Protein AF-A0A4Y3QRS4-F1 (afdb_monomer)

Structure (mmCIF, N/CA/C/O backbone):
data_AF-A0A4Y3QRS4-F1
#
_entry.id   AF-A0A4Y3QRS4-F1
#
loop_
_atom_site.group_PDB
_atom_site.id
_atom_site.type_symbol
_atom_site.label_atom_id
_atom_site.label_alt_id
_atom_site.label_comp_id
_atom_site.label_asym_id
_atom_site.label_entity_id
_atom_site.label_seq_id
_atom_site.pdbx_PDB_ins_code
_atom_site.Cartn_x
_atom_site.Cartn_y
_atom_site.Cartn_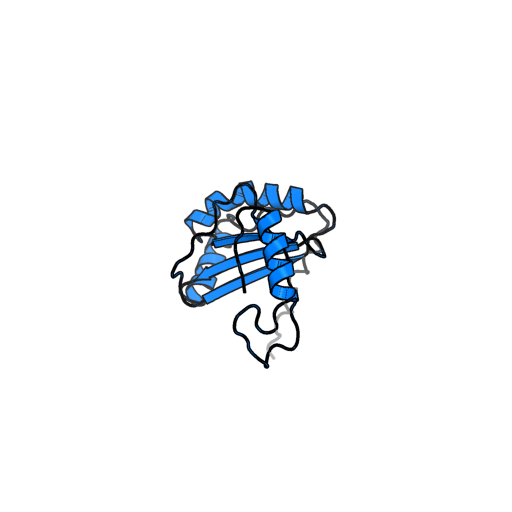z
_atom_site.occupancy
_atom_site.B_iso_or_equiv
_atom_site.auth_seq_id
_atom_site.auth_comp_id
_atom_site.auth_asym_id
_atom_site.auth_atom_id
_atom_site.pdbx_PDB_model_num
ATOM 1 N N . MET A 1 1 ? -2.405 -11.737 -8.204 1.00 82.38 1 MET A N 1
ATOM 2 C CA . MET A 1 1 ? -2.011 -12.534 -7.017 1.00 82.38 1 MET A CA 1
ATOM 3 C C . MET A 1 1 ? -0.884 -11.810 -6.294 1.00 82.38 1 MET A C 1
ATOM 5 O O . MET A 1 1 ? 0.050 -11.403 -6.972 1.00 82.38 1 MET A O 1
ATOM 9 N N . LEU A 1 2 ? -0.965 -11.637 -4.969 1.00 90.12 2 LEU A N 1
ATOM 10 C CA . LEU A 1 2 ? 0.119 -11.055 -4.164 1.00 90.12 2 LEU A CA 1
ATOM 11 C C . LEU A 1 2 ? 1.038 -12.168 -3.638 1.00 90.12 2 LEU A C 1
ATOM 13 O O . LEU A 1 2 ? 0.550 -13.222 -3.232 1.00 90.12 2 LEU A O 1
ATOM 17 N N . ARG A 1 3 ? 2.355 -11.948 -3.671 1.00 91.88 3 ARG A N 1
ATOM 18 C CA . ARG A 1 3 ? 3.381 -12.890 -3.199 1.00 91.88 3 ARG A CA 1
ATOM 19 C C . ARG A 1 3 ? 4.495 -12.117 -2.498 1.00 91.88 3 ARG A C 1
ATOM 21 O O . ARG A 1 3 ? 4.795 -10.996 -2.898 1.00 91.88 3 ARG A O 1
ATOM 28 N N . ALA A 1 4 ? 5.080 -12.723 -1.471 1.00 92.94 4 ALA A N 1
ATOM 29 C CA . ALA A 1 4 ? 6.253 -12.201 -0.781 1.00 92.94 4 ALA A CA 1
ATOM 30 C C . ALA A 1 4 ? 7.504 -12.970 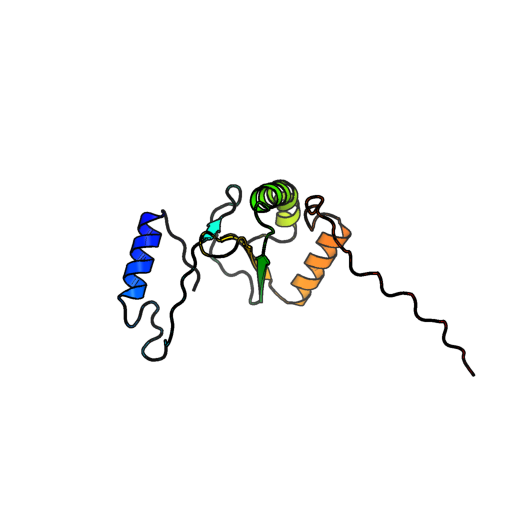-1.222 1.00 92.94 4 ALA A C 1
ATOM 32 O O . ALA A 1 4 ? 7.423 -14.160 -1.527 1.00 92.94 4 ALA A O 1
ATOM 33 N N . PHE A 1 5 ? 8.642 -12.283 -1.228 1.00 95.00 5 PHE A N 1
ATOM 34 C CA . PHE A 1 5 ? 9.949 -12.825 -1.594 1.00 95.00 5 PHE A CA 1
ATOM 35 C C . PHE A 1 5 ? 10.962 -12.419 -0.529 1.00 95.00 5 PHE A C 1
ATOM 37 O O . PHE A 1 5 ? 10.805 -11.367 0.093 1.00 95.00 5 PHE A O 1
ATOM 44 N N . ARG A 1 6 ? 11.974 -13.256 -0.295 1.00 93.94 6 ARG A N 1
ATOM 45 C CA . ARG A 1 6 ? 13.015 -12.982 0.706 1.00 93.94 6 ARG A CA 1
ATOM 46 C C . ARG A 1 6 ? 13.963 -11.878 0.259 1.00 93.94 6 ARG A C 1
ATOM 48 O O . ARG A 1 6 ? 14.432 -11.113 1.094 1.00 93.94 6 ARG A O 1
ATOM 55 N N . ASP A 1 7 ? 14.236 -11.817 -1.041 1.00 94.69 7 ASP A N 1
ATOM 56 C CA . ASP A 1 7 ? 15.172 -10.881 -1.650 1.00 94.69 7 ASP A CA 1
ATOM 57 C C . ASP A 1 7 ? 14.818 -10.581 -3.118 1.00 94.69 7 ASP A C 1
ATOM 59 O O . ASP A 1 7 ? 13.964 -11.231 -3.737 1.00 94.69 7 ASP A O 1
ATOM 63 N N . ASP A 1 8 ? 15.505 -9.585 -3.679 1.00 95.44 8 ASP A N 1
ATOM 64 C CA . ASP A 1 8 ? 15.323 -9.135 -5.061 1.00 95.44 8 ASP A CA 1
ATOM 65 C C . ASP A 1 8 ? 15.686 -10.219 -6.086 1.00 95.44 8 ASP A C 1
ATOM 67 O O . ASP A 1 8 ? 15.101 -10.281 -7.171 1.00 95.44 8 ASP A O 1
ATOM 71 N N . ALA A 1 9 ? 16.624 -11.112 -5.754 1.00 97.50 9 ALA A N 1
ATOM 72 C CA . ALA A 1 9 ? 17.036 -12.184 -6.651 1.00 97.50 9 ALA A CA 1
ATOM 73 C C . ALA A 1 9 ? 15.939 -13.257 -6.773 1.00 97.50 9 ALA A C 1
ATOM 75 O O . ALA A 1 9 ? 15.699 -13.782 -7.860 1.00 97.50 9 ALA A O 1
ATOM 76 N N . GLU A 1 10 ? 15.243 -13.574 -5.682 1.00 97.81 10 GLU A N 1
ATOM 77 C CA . GLU A 1 10 ? 14.091 -14.472 -5.662 1.00 97.81 10 GLU A CA 1
ATOM 78 C C . GLU A 1 10 ? 12.901 -13.877 -6.418 1.00 97.81 10 GLU A C 1
ATOM 80 O O . GLU A 1 10 ? 12.306 -14.567 -7.250 1.00 97.81 10 GLU A O 1
ATOM 85 N N . LEU A 1 11 ? 12.624 -12.585 -6.218 1.00 96.81 11 LEU A N 1
ATOM 86 C CA . LEU A 1 11 ? 11.636 -11.840 -6.999 1.00 96.81 11 LEU A CA 1
ATOM 87 C C . LEU A 1 11 ? 11.953 -11.891 -8.505 1.00 96.81 11 LEU A C 1
ATOM 89 O O . LEU A 1 11 ? 11.075 -12.193 -9.317 1.00 96.81 11 LEU A O 1
ATOM 93 N N . ALA A 1 12 ? 13.206 -11.640 -8.895 1.00 96.19 12 ALA A N 1
ATOM 94 C CA . ALA A 1 12 ? 13.632 -11.679 -10.293 1.00 96.19 12 ALA A CA 1
ATOM 95 C C . ALA A 1 12 ? 13.493 -13.084 -10.906 1.00 96.19 12 ALA A C 1
ATOM 97 O O . ALA A 1 12 ? 12.959 -13.223 -12.012 1.00 96.19 12 ALA A O 1
ATOM 98 N N . ARG A 1 13 ? 13.907 -14.133 -10.179 1.00 97.06 13 ARG A N 1
ATOM 99 C CA . ARG A 1 13 ? 13.739 -15.534 -10.606 1.00 97.06 13 ARG A CA 1
ATOM 100 C C . ARG A 1 13 ? 12.268 -15.887 -10.818 1.00 97.06 13 ARG A C 1
ATOM 102 O O . ARG A 1 13 ? 11.930 -16.480 -11.841 1.00 97.06 13 ARG A O 1
ATOM 109 N N . GLU A 1 14 ? 11.389 -15.484 -9.903 1.00 96.31 14 GLU A N 1
ATOM 110 C CA . GLU A 1 14 ? 9.951 -15.740 -10.022 1.00 96.31 14 GLU A CA 1
ATOM 111 C C . GLU A 1 14 ? 9.335 -15.036 -11.238 1.00 96.31 14 GLU A C 1
ATOM 113 O O . GLU A 1 14 ? 8.504 -15.619 -11.939 1.00 96.31 14 GLU A O 1
ATOM 118 N N . ARG A 1 15 ? 9.755 -13.799 -11.534 1.00 94.81 15 ARG A N 1
ATOM 119 C CA . ARG A 1 15 ? 9.300 -13.081 -12.736 1.00 94.81 15 ARG A CA 1
ATOM 120 C C . ARG A 1 15 ? 9.682 -13.826 -14.010 1.00 94.81 15 ARG A C 1
ATOM 122 O O . ARG A 1 15 ? 8.838 -14.002 -14.886 1.00 94.81 15 ARG A O 1
ATOM 129 N N . MET A 1 16 ? 10.920 -14.313 -14.099 1.00 95.75 16 MET A N 1
ATOM 130 C CA . MET A 1 16 ? 11.365 -15.093 -15.258 1.00 95.75 16 MET A CA 1
ATOM 131 C C . MET A 1 16 ? 10.626 -16.431 -15.368 1.00 95.75 16 MET A C 1
ATOM 133 O O . MET A 1 16 ? 10.155 -16.773 -16.452 1.00 95.75 16 MET A O 1
ATOM 137 N N . ARG A 1 17 ? 10.430 -17.145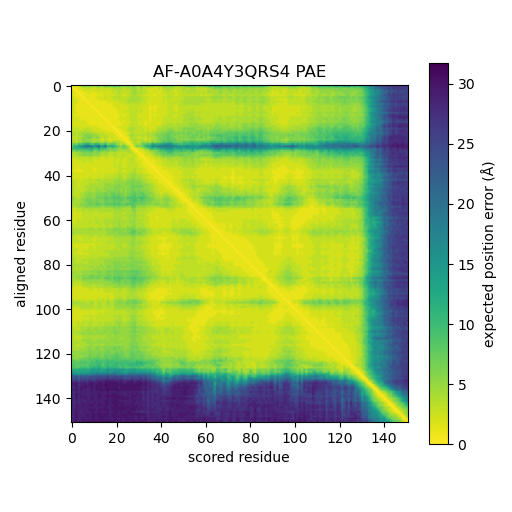 -14.249 1.00 95.44 17 ARG A N 1
ATOM 138 C CA . ARG A 1 17 ? 9.629 -18.381 -14.210 1.00 95.44 17 ARG A CA 1
ATOM 139 C C . ARG A 1 17 ? 8.213 -18.148 -14.734 1.00 95.44 17 ARG A C 1
ATOM 141 O O . ARG A 1 17 ? 7.730 -18.923 -15.555 1.00 95.44 17 ARG A O 1
ATOM 148 N N . ALA A 1 18 ? 7.541 -17.101 -14.253 1.00 93.56 18 ALA A N 1
ATOM 149 C CA . ALA A 1 18 ? 6.164 -16.813 -14.633 1.00 93.56 18 ALA A CA 1
ATOM 150 C C . ALA A 1 18 ? 6.039 -16.464 -16.125 1.00 93.56 18 ALA A C 1
ATOM 152 O O . ALA A 1 18 ? 5.129 -16.957 -16.781 1.00 93.56 18 ALA A O 1
ATOM 153 N N . ARG A 1 19 ? 6.985 -15.689 -16.674 1.00 91.56 19 ARG A N 1
ATOM 154 C CA . ARG A 1 19 ? 7.036 -15.356 -18.109 1.00 91.56 19 ARG A CA 1
ATOM 155 C C . ARG A 1 19 ? 7.280 -16.566 -19.010 1.00 91.56 19 ARG A C 1
ATOM 157 O O . ARG A 1 19 ? 6.737 -16.618 -20.105 1.00 91.56 19 ARG A O 1
ATOM 164 N N . GLY A 1 20 ? 8.100 -17.518 -18.567 1.00 91.44 20 GLY A N 1
ATOM 165 C CA . GLY A 1 20 ? 8.381 -18.746 -19.316 1.00 91.44 20 GLY A CA 1
ATOM 166 C C . GLY A 1 20 ? 7.299 -19.825 -19.195 1.00 91.44 20 GLY A C 1
ATOM 167 O O . GLY A 1 20 ? 7.399 -20.861 -19.847 1.00 91.44 20 GLY A O 1
ATOM 168 N N . SER A 1 21 ? 6.283 -19.622 -18.353 1.00 91.31 21 SER A N 1
ATOM 169 C CA . SER A 1 21 ? 5.254 -20.622 -18.075 1.00 91.31 21 SER A CA 1
ATOM 170 C C . SER A 1 21 ? 3.976 -20.354 -18.860 1.00 91.31 21 SER A C 1
ATOM 172 O O . SER A 1 21 ? 3.478 -19.233 -18.887 1.00 91.31 21 SER A O 1
ATOM 174 N N . ARG A 1 22 ? 3.380 -21.416 -19.414 1.00 88.06 22 ARG A N 1
ATOM 175 C CA . ARG A 1 22 ? 2.016 -21.373 -19.973 1.00 88.06 22 ARG A CA 1
ATOM 176 C C . ARG A 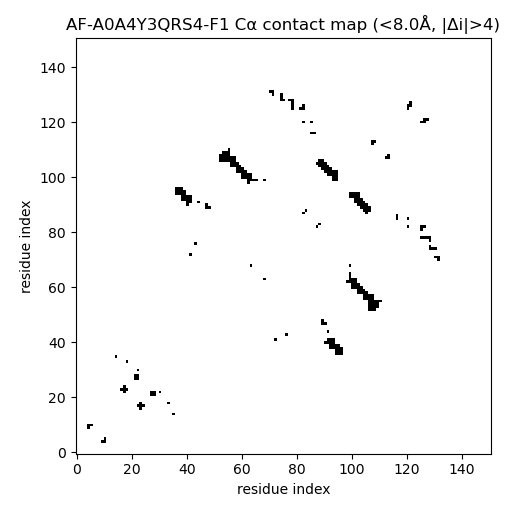1 22 ? 0.935 -21.344 -18.887 1.00 88.06 22 ARG A C 1
ATOM 178 O O . ARG A 1 22 ? -0.196 -20.970 -19.160 1.00 88.06 22 ARG A O 1
ATOM 185 N N . HIS A 1 23 ? 1.283 -21.711 -17.651 1.00 89.19 23 HIS A N 1
ATOM 186 C CA . HIS A 1 23 ? 0.360 -21.795 -16.515 1.00 89.19 23 HIS A CA 1
ATOM 187 C C . HIS A 1 23 ? 1.004 -21.235 -15.232 1.00 89.19 23 HIS A C 1
ATOM 189 O O . HIS A 1 23 ? 1.177 -21.959 -14.248 1.00 89.19 23 HIS A O 1
ATOM 195 N N . PRO A 1 24 ? 1.392 -19.946 -15.198 1.00 87.56 24 PRO A N 1
ATOM 196 C CA . PRO A 1 24 ? 2.238 -19.391 -14.135 1.00 87.56 24 PRO A CA 1
ATOM 197 C C . PRO A 1 24 ? 1.614 -19.467 -12.735 1.00 87.56 24 PRO A C 1
ATOM 199 O O . PRO A 1 24 ? 2.353 -19.577 -11.749 1.00 87.56 24 PRO A O 1
ATOM 202 N N . PHE A 1 25 ? 0.276 -19.444 -12.664 1.00 87.50 25 PHE A N 1
ATOM 203 C CA . PHE A 1 25 ? -0.519 -19.442 -11.430 1.00 87.50 25 PHE A CA 1
ATOM 204 C C . PHE A 1 25 ? -1.744 -20.372 -11.491 1.00 87.50 25 PHE A C 1
ATOM 206 O O . PHE A 1 25 ? -2.751 -20.095 -10.850 1.00 87.50 25 PHE A O 1
ATOM 213 N N . GLY A 1 26 ? -1.692 -21.441 -12.294 1.00 84.06 26 GLY A N 1
ATOM 214 C CA . GLY A 1 26 ? -2.807 -22.396 -12.410 1.00 84.06 26 GLY A CA 1
ATOM 215 C C . GLY A 1 26 ? -4.034 -21.878 -13.174 1.00 84.06 26 GLY A C 1
ATOM 216 O O . GLY A 1 26 ? -5.057 -22.547 -13.197 1.00 84.06 26 GLY A O 1
ATOM 217 N N . ALA A 1 27 ? -3.930 -20.717 -13.829 1.00 73.75 27 ALA A N 1
ATOM 218 C CA . ALA A 1 27 ? -5.007 -20.100 -14.613 1.00 73.75 27 ALA A CA 1
ATOM 219 C C . ALA A 1 27 ? -5.120 -20.619 -16.068 1.00 73.75 27 ALA A C 1
ATOM 221 O O . ALA A 1 27 ? -5.814 -20.017 -16.883 1.00 73.75 27 ALA A O 1
ATOM 222 N N . GLY A 1 28 ? -4.469 -21.748 -16.381 1.00 74.31 28 GLY A N 1
ATOM 223 C CA . GLY A 1 28 ? -4.757 -22.549 -17.575 1.00 74.31 28 GLY A CA 1
ATOM 224 C C . GLY A 1 28 ? -4.618 -21.827 -18.920 1.00 74.31 28 GLY A C 1
ATOM 225 O O . GLY A 1 28 ? -3.808 -20.916 -19.073 1.00 74.31 28 GLY A O 1
ATOM 226 N N . GLU A 1 29 ? -5.427 -22.282 -19.878 1.00 81.62 29 GLU A N 1
ATOM 227 C CA . GLU A 1 29 ? -5.580 -21.740 -21.239 1.00 81.62 29 GLU A CA 1
ATOM 228 C C . GLU A 1 29 ? -6.395 -20.434 -21.286 1.00 81.62 29 GLU A C 1
ATOM 230 O O . GLU A 1 29 ? -6.455 -19.775 -22.319 1.00 81.62 29 GLU A O 1
ATOM 235 N N . HIS A 1 30 ? -7.023 -20.041 -20.174 1.00 85.12 30 HIS A N 1
ATOM 236 C CA . HIS A 1 30 ? -7.863 -18.840 -20.097 1.00 85.12 30 HIS A CA 1
ATOM 237 C C . HIS A 1 30 ? -7.066 -17.559 -19.814 1.00 85.12 30 HIS A C 1
ATOM 239 O O . HIS A 1 30 ? -7.610 -16.459 -19.913 1.00 85.12 30 HIS A O 1
ATOM 245 N N . LEU A 1 31 ? -5.790 -17.678 -19.437 1.00 86.56 31 LEU A N 1
ATOM 246 C CA . LEU A 1 31 ? -4.930 -16.531 -19.170 1.00 86.56 31 LEU A CA 1
ATOM 247 C C . LEU A 1 31 ? -4.404 -15.945 -20.487 1.00 86.56 31 LEU A C 1
ATOM 249 O O . LEU A 1 31 ? -3.511 -16.512 -21.110 1.00 86.56 31 LEU A O 1
ATOM 253 N N . THR A 1 32 ? -4.934 -14.791 -20.891 1.00 89.00 32 THR A N 1
ATOM 254 C CA . THR A 1 32 ? -4.538 -14.113 -22.139 1.00 89.00 32 THR A CA 1
ATOM 255 C C . THR A 1 32 ? -3.408 -13.101 -21.961 1.00 89.00 32 THR A C 1
ATOM 257 O O . THR A 1 32 ? -2.718 -12.787 -22.924 1.00 89.00 32 THR A O 1
ATOM 260 N N . ASP A 1 33 ? -3.229 -12.569 -20.750 1.00 90.12 33 ASP A N 1
ATOM 261 C CA . ASP A 1 33 ? -2.181 -11.599 -20.428 1.00 90.12 33 ASP A CA 1
ATOM 262 C C . ASP A 1 33 ? -1.673 -11.780 -18.991 1.00 90.12 33 ASP A C 1
ATOM 264 O O . ASP A 1 33 ? -2.387 -12.269 -18.108 1.00 90.12 33 ASP A O 1
ATOM 268 N 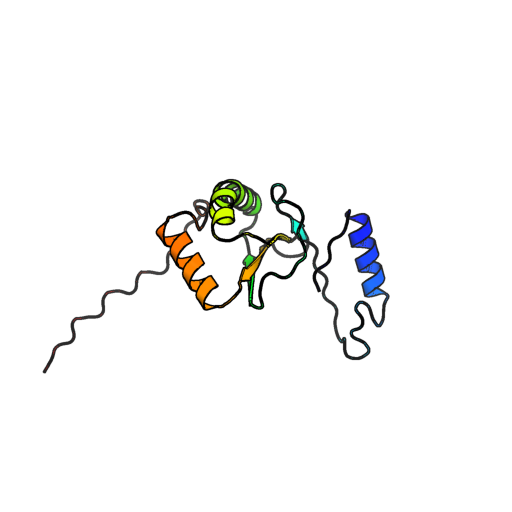N . LEU A 1 34 ? -0.426 -11.368 -18.755 1.00 89.88 34 LEU A N 1
ATOM 269 C CA . LEU A 1 34 ? 0.201 -11.361 -17.441 1.00 89.88 34 LEU A CA 1
ATOM 270 C C . LEU A 1 34 ? 0.969 -10.056 -17.205 1.00 89.88 34 LEU A C 1
ATOM 272 O O . LEU A 1 34 ? 2.086 -9.866 -17.686 1.00 89.88 34 LEU A O 1
ATOM 276 N N . THR A 1 35 ? 0.429 -9.221 -16.319 1.00 92.25 35 THR A N 1
ATOM 277 C CA . THR A 1 35 ? 1.136 -8.059 -15.770 1.00 92.25 35 THR A CA 1
ATOM 278 C C . THR A 1 35 ? 1.709 -8.373 -14.384 1.00 92.25 35 THR A C 1
ATOM 280 O O . THR A 1 35 ? 1.018 -8.889 -13.504 1.00 92.25 35 THR A O 1
ATOM 283 N N . GLN A 1 36 ? 2.987 -8.042 -14.175 1.00 93.38 36 GLN A N 1
ATOM 284 C CA . GLN A 1 36 ? 3.695 -8.218 -12.903 1.00 93.38 36 GLN A CA 1
ATOM 285 C C . GLN A 1 36 ? 4.272 -6.885 -12.433 1.00 93.38 36 GLN A C 1
ATOM 287 O O . GLN A 1 36 ? 4.961 -6.206 -13.195 1.00 93.38 36 GLN A O 1
ATOM 292 N N . GLN A 1 37 ? 4.016 -6.539 -11.172 1.00 94.94 37 GLN A N 1
ATOM 293 C CA . GLN A 1 37 ? 4.492 -5.306 -10.550 1.00 94.94 37 GLN A CA 1
ATOM 294 C C . GLN A 1 37 ? 5.149 -5.618 -9.210 1.00 94.94 37 GLN A C 1
ATOM 296 O O . GLN A 1 37 ? 4.608 -6.377 -8.404 1.00 94.94 37 GLN A O 1
ATOM 301 N N . SER A 1 38 ? 6.321 -5.034 -9.002 1.00 96.62 38 SER A N 1
ATOM 302 C CA . SER A 1 38 ? 7.128 -5.162 -7.799 1.00 96.62 38 SER A CA 1
ATOM 303 C C . SER A 1 38 ? 6.837 -4.014 -6.840 1.00 96.62 38 SER A C 1
ATOM 305 O O . SER A 1 38 ? 6.630 -2.869 -7.251 1.00 96.62 38 SER A O 1
ATOM 307 N N . PHE A 1 39 ? 6.854 -4.321 -5.549 1.00 96.75 39 PHE A N 1
ATOM 308 C CA . PHE A 1 39 ? 6.631 -3.357 -4.483 1.00 96.75 39 PHE A CA 1
ATOM 309 C C . PHE A 1 39 ? 7.592 -3.636 -3.333 1.00 96.75 39 PHE A C 1
ATOM 311 O O . PHE A 1 39 ? 7.913 -4.793 -3.066 1.00 96.75 39 PHE A O 1
ATOM 318 N N . ALA A 1 40 ? 7.989 -2.584 -2.624 1.00 96.31 40 ALA A N 1
ATOM 319 C CA . ALA A 1 40 ? 8.703 -2.695 -1.360 1.00 96.31 40 ALA A CA 1
ATOM 320 C C . ALA A 1 40 ? 7.785 -2.271 -0.201 1.00 96.31 40 ALA A C 1
ATOM 322 O O . ALA A 1 40 ? 7.021 -1.306 -0.340 1.00 96.31 40 ALA A O 1
ATOM 323 N N . PRO A 1 41 ? 7.824 -2.973 0.946 1.00 96.06 41 PRO A N 1
ATOM 324 C CA . PRO A 1 41 ? 7.054 -2.577 2.116 1.00 96.06 41 PRO A CA 1
ATOM 325 C C . PRO A 1 41 ? 7.582 -1.255 2.678 1.00 96.06 41 PRO A C 1
ATOM 327 O O . PRO A 1 41 ? 8.738 -0.879 2.478 1.00 96.06 41 PRO A O 1
ATOM 330 N N . PHE A 1 42 ? 6.751 -0.552 3.445 1.00 96.31 42 PHE A N 1
ATOM 331 C CA . PHE A 1 42 ? 7.267 0.567 4.231 1.00 96.31 42 PHE A CA 1
ATOM 332 C C . PHE A 1 42 ? 8.285 0.037 5.257 1.00 96.31 42 PHE A C 1
ATOM 334 O O . PHE A 1 42 ? 7.967 -0.900 5.987 1.00 96.31 42 PHE A O 1
ATOM 341 N N . PRO A 1 43 ? 9.476 0.650 5.389 1.00 94.94 43 PRO A N 1
ATOM 342 C CA . PRO A 1 43 ? 10.613 0.056 6.107 1.00 94.94 43 PRO A CA 1
ATOM 343 C C . PRO A 1 43 ? 10.418 -0.060 7.628 1.00 94.94 43 PRO A C 1
ATOM 345 O O . PRO A 1 43 ? 11.258 -0.614 8.325 1.00 94.94 43 PRO A O 1
ATOM 348 N N . PHE A 1 44 ? 9.339 0.507 8.164 1.00 94.19 44 PHE A N 1
ATOM 349 C CA . PHE A 1 44 ? 8.989 0.484 9.586 1.00 94.19 44 PHE A CA 1
ATOM 350 C C . PHE A 1 44 ? 7.714 -0.312 9.878 1.00 94.19 44 PHE A C 1
ATOM 352 O O . PHE A 1 44 ? 7.240 -0.306 11.013 1.00 94.19 44 PHE A O 1
ATOM 359 N N . VAL A 1 45 ? 7.129 -0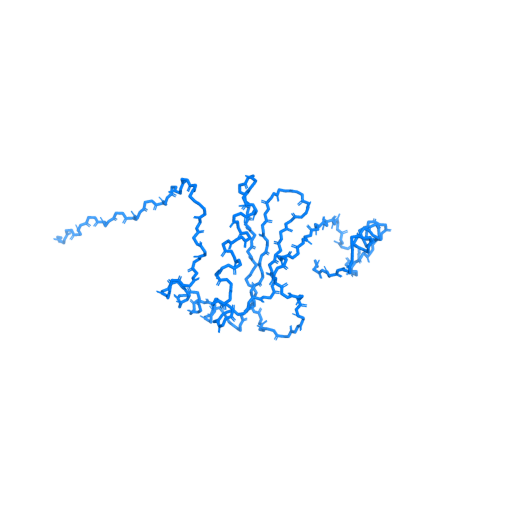.950 8.864 1.00 92.56 45 VAL A N 1
ATOM 360 C CA . VAL A 1 45 ? 5.959 -1.811 9.028 1.00 92.56 45 VAL A CA 1
ATOM 361 C C . VAL A 1 45 ? 6.450 -3.253 9.156 1.00 92.56 45 VAL A C 1
ATOM 363 O O . VAL A 1 45 ? 7.273 -3.673 8.342 1.00 92.56 45 VAL A O 1
ATOM 366 N N . PRO A 1 46 ? 5.991 -4.011 10.171 1.00 89.12 46 PRO A N 1
ATOM 367 C CA . PRO A 1 46 ? 6.349 -5.418 10.307 1.00 89.12 46 PRO A CA 1
ATOM 368 C C . PRO A 1 46 ? 5.990 -6.236 9.054 1.00 89.12 46 PRO A C 1
ATOM 370 O O . PRO A 1 46 ? 5.097 -5.838 8.301 1.00 89.12 46 PRO A O 1
ATOM 373 N N . PRO A 1 47 ? 6.633 -7.399 8.843 1.00 89.75 47 PRO A N 1
ATOM 374 C CA . PRO A 1 47 ? 6.275 -8.297 7.752 1.00 89.75 47 PRO A CA 1
ATOM 375 C C . PRO A 1 47 ? 4.779 -8.628 7.739 1.00 89.75 47 PRO A C 1
ATOM 377 O O . PRO A 1 47 ? 4.154 -8.794 8.791 1.00 89.75 47 PRO A O 1
ATOM 380 N N . VAL A 1 48 ? 4.219 -8.751 6.534 1.00 90.50 48 VAL A N 1
ATOM 381 C CA . VAL A 1 48 ? 2.805 -9.085 6.336 1.00 90.50 48 VAL A CA 1
ATOM 382 C C . VAL A 1 48 ? 2.495 -10.415 7.017 1.00 90.50 48 VAL A C 1
ATOM 384 O O . VAL A 1 48 ? 3.146 -11.427 6.756 1.00 90.50 48 VAL A O 1
ATOM 387 N N . ARG A 1 49 ? 1.469 -10.418 7.868 1.00 87.94 49 ARG A N 1
ATOM 388 C CA . ARG A 1 49 ? 0.937 -11.632 8.490 1.00 87.94 49 ARG A CA 1
ATOM 389 C C . ARG A 1 49 ? -0.245 -12.130 7.671 1.00 87.94 49 ARG A C 1
ATOM 391 O O . ARG A 1 49 ? -1.160 -11.364 7.384 1.00 87.94 49 ARG A O 1
ATOM 398 N N . THR A 1 50 ? -0.227 -13.403 7.295 1.00 88.50 50 THR A N 1
ATOM 399 C CA . THR A 1 50 ? -1.375 -14.070 6.672 1.00 88.50 50 THR A CA 1
ATOM 400 C C . THR A 1 50 ? -2.357 -14.539 7.746 1.00 88.50 50 THR A C 1
ATOM 402 O O . THR A 1 50 ? -1.972 -14.782 8.890 1.00 88.50 50 THR A O 1
ATOM 405 N N . GLY A 1 51 ? -3.638 -14.641 7.393 1.00 87.44 51 GLY A N 1
ATOM 406 C CA . GLY A 1 51 ? -4.689 -15.045 8.324 1.00 87.44 51 GLY A CA 1
ATOM 407 C C . GLY A 1 51 ? -6.088 -14.774 7.780 1.00 87.44 51 GLY A C 1
ATOM 408 O O . GLY A 1 51 ? -6.240 -14.263 6.669 1.00 87.44 51 GLY A O 1
ATOM 409 N N . ALA A 1 52 ? -7.097 -15.124 8.577 1.00 89.31 52 ALA A N 1
ATOM 410 C CA . ALA A 1 52 ? -8.482 -14.736 8.345 1.00 89.31 52 ALA A CA 1
ATOM 411 C C . ALA A 1 52 ? -8.731 -13.377 9.012 1.00 89.31 52 ALA A C 1
ATOM 413 O O . ALA A 1 52 ? -8.537 -13.245 10.219 1.00 89.31 52 ALA A O 1
ATOM 414 N N . PHE A 1 53 ? -9.125 -12.378 8.222 1.00 88.75 53 PHE A N 1
ATOM 415 C CA . PHE A 1 53 ? -9.319 -10.999 8.688 1.00 88.75 53 PHE A CA 1
ATOM 416 C C . PHE A 1 53 ? -10.728 -10.449 8.392 1.00 88.75 53 PHE A C 1
ATOM 418 O O . PHE A 1 53 ? -10.938 -9.243 8.458 1.00 88.75 53 PHE A O 1
ATOM 425 N N . GLY A 1 54 ? -11.664 -11.324 8.022 1.00 90.62 54 GLY A N 1
ATOM 426 C CA . GLY A 1 54 ? -12.994 -10.953 7.542 1.00 90.62 54 GLY A CA 1
ATOM 427 C C . GLY A 1 54 ? -13.123 -11.010 6.010 1.00 90.62 54 GLY A C 1
ATOM 428 O O . GLY A 1 54 ? -12.132 -11.212 5.298 1.00 90.62 54 GLY A O 1
ATOM 429 N N . PRO A 1 55 ? -14.351 -10.893 5.477 1.00 95.25 55 PRO A N 1
ATOM 430 C CA . PRO A 1 55 ? -14.635 -11.033 4.049 1.00 95.25 55 PRO A CA 1
ATOM 431 C C . PRO A 1 55 ? -14.409 -9.746 3.239 1.00 95.25 55 PRO A C 1
ATOM 433 O O . PRO A 1 55 ? -14.421 -9.796 2.007 1.00 95.25 55 PRO A O 1
ATOM 436 N N . VAL A 1 56 ? -14.231 -8.589 3.886 1.00 95.69 56 VAL A N 1
ATOM 437 C CA . VAL A 1 56 ? -14.145 -7.288 3.209 1.00 95.69 56 VAL A CA 1
ATOM 438 C C . VAL A 1 56 ? -12.703 -6.798 3.184 1.00 95.69 56 VAL A C 1
ATOM 440 O O . VAL A 1 56 ? -12.049 -6.715 4.214 1.00 95.69 56 VAL A O 1
ATOM 443 N N . TYR A 1 57 ? -12.218 -6.396 2.008 1.00 94.44 57 TYR A N 1
ATOM 444 C CA . TYR A 1 57 ? -10.889 -5.805 1.846 1.00 94.44 57 TYR A CA 1
ATOM 445 C C . TYR A 1 57 ? -10.982 -4.466 1.109 1.00 94.44 57 TYR A C 1
ATOM 447 O O . TYR A 1 57 ? -11.427 -4.402 -0.036 1.00 94.44 57 TYR A O 1
ATOM 455 N N . GLU A 1 58 ? -10.524 -3.385 1.742 1.00 95.25 58 GLU A N 1
ATOM 456 C CA . GLU A 1 58 ? -10.317 -2.093 1.086 1.00 95.25 58 GLU A CA 1
ATOM 457 C C . GLU A 1 58 ? -8.884 -2.022 0.546 1.00 95.25 58 GLU A C 1
ATOM 459 O O . GLU A 1 58 ? -7.916 -1.883 1.300 1.00 95.25 58 GLU A O 1
ATOM 464 N N . VAL A 1 59 ? -8.757 -2.075 -0.780 1.00 95.38 59 VAL A N 1
ATOM 465 C CA . VAL A 1 59 ? -7.502 -1.811 -1.491 1.00 95.38 59 VAL A CA 1
ATOM 466 C C . VAL A 1 59 ? -7.501 -0.356 -1.942 1.00 95.38 59 VAL A C 1
ATOM 468 O O . VAL A 1 59 ? -8.439 0.095 -2.598 1.00 95.38 59 VAL A O 1
ATOM 471 N N . ARG A 1 60 ? -6.460 0.400 -1.588 1.00 95.62 60 ARG A N 1
ATOM 472 C CA . ARG A 1 60 ? -6.294 1.791 -2.039 1.00 95.62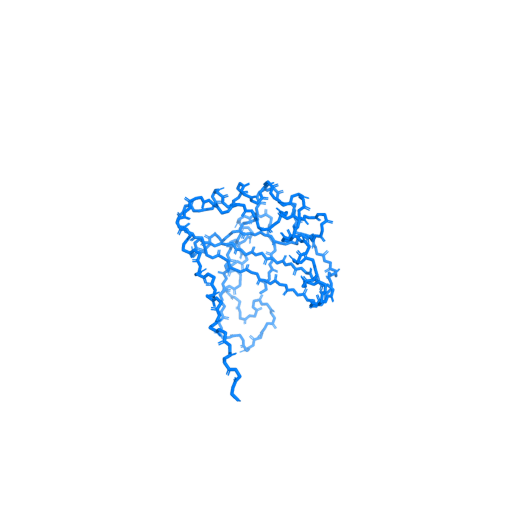 60 ARG A CA 1
ATOM 473 C C . ARG A 1 60 ? -4.969 1.913 -2.774 1.00 95.62 60 ARG A C 1
ATOM 475 O O . ARG A 1 60 ? -3.947 1.486 -2.243 1.00 95.62 60 ARG A O 1
ATOM 482 N N . ASP A 1 61 ? -5.019 2.507 -3.959 1.00 95.75 61 ASP A N 1
ATOM 483 C CA . ASP A 1 61 ? -3.870 2.797 -4.816 1.00 95.75 61 ASP A CA 1
ATOM 484 C C . ASP A 1 61 ? -3.767 4.315 -4.996 1.00 95.75 61 ASP A C 1
ATOM 486 O O . ASP A 1 61 ? -4.686 4.948 -5.522 1.00 95.75 61 ASP A O 1
ATOM 490 N N . TYR A 1 62 ? -2.686 4.906 -4.484 1.00 95.50 62 TYR A N 1
ATOM 491 C CA . TYR A 1 62 ? -2.461 6.346 -4.493 1.00 95.50 62 TYR A CA 1
ATOM 492 C C . TYR A 1 62 ? -1.199 6.716 -5.232 1.00 95.50 62 TYR A C 1
ATOM 494 O O . TYR A 1 62 ? -0.093 6.462 -4.762 1.00 95.50 62 TYR A O 1
ATOM 502 N N . HIS A 1 63 ? -1.391 7.428 -6.337 1.00 95.94 63 HIS A N 1
ATOM 503 C CA . HIS A 1 63 ? -0.318 8.054 -7.083 1.00 95.94 63 HIS A CA 1
ATOM 504 C C . HIS A 1 63 ? 0.269 9.213 -6.283 1.00 95.94 63 HIS A C 1
ATOM 506 O O . HIS A 1 63 ? -0.445 10.084 -5.775 1.00 95.94 63 HIS A O 1
ATOM 512 N N . LEU A 1 64 ? 1.589 9.210 -6.173 1.00 94.06 64 LEU A N 1
ATOM 513 C CA . LEU A 1 64 ? 2.339 10.264 -5.527 1.00 94.06 64 LEU A CA 1
ATOM 514 C C . LEU A 1 64 ? 2.764 11.297 -6.566 1.00 94.06 64 LEU A C 1
ATOM 516 O O . LEU A 1 64 ? 2.942 11.012 -7.750 1.00 94.06 64 LEU A O 1
ATOM 520 N N . ARG A 1 65 ? 2.965 12.527 -6.099 1.00 92.75 65 ARG A N 1
ATOM 521 C CA . ARG A 1 65 ? 3.727 13.504 -6.876 1.00 92.75 65 ARG A CA 1
ATOM 522 C C . ARG A 1 65 ? 5.190 13.040 -6.940 1.00 92.75 65 ARG A C 1
ATOM 524 O O . ARG A 1 65 ? 5.648 12.473 -5.944 1.00 92.75 65 ARG A O 1
ATOM 531 N N . PRO A 1 66 ? 5.924 13.319 -8.032 1.00 93.25 66 PRO A N 1
ATOM 532 C CA . PRO A 1 66 ? 7.348 13.005 -8.117 1.00 93.25 66 PRO A CA 1
ATOM 533 C C . PRO A 1 66 ? 8.112 13.499 -6.883 1.00 93.25 66 PRO A C 1
ATOM 535 O O . PRO A 1 66 ? 7.937 14.644 -6.459 1.00 93.25 66 PRO A O 1
ATOM 538 N N . GLY A 1 67 ? 8.907 12.618 -6.269 1.00 93.25 67 GLY A N 1
ATOM 539 C CA . GLY A 1 67 ? 9.643 12.921 -5.033 1.00 93.25 67 GLY A CA 1
ATOM 540 C C . GLY A 1 67 ? 8.782 12.968 -3.759 1.00 93.25 67 GLY A C 1
ATOM 541 O O . GLY A 1 67 ? 9.270 13.347 -2.698 1.00 93.25 67 GLY A O 1
ATOM 542 N N . GLY A 1 68 ? 7.505 12.580 -3.824 1.00 94.62 68 GLY A N 1
ATOM 543 C CA . GLY A 1 68 ? 6.574 12.602 -2.691 1.00 94.62 68 GLY A CA 1
ATOM 544 C C . GLY A 1 68 ? 6.725 11.437 -1.705 1.00 94.62 68 GLY A C 1
ATOM 545 O O . GLY A 1 68 ? 6.162 11.487 -0.605 1.00 94.62 68 GLY A O 1
ATOM 546 N N . LEU A 1 69 ? 7.475 10.390 -2.065 1.00 95.56 69 LEU A N 1
ATOM 547 C CA . LEU A 1 69 ? 7.628 9.187 -1.242 1.00 95.56 69 LEU A CA 1
ATOM 548 C C . LEU A 1 69 ? 8.251 9.466 0.143 1.00 95.56 69 LEU A C 1
ATOM 550 O O . LEU A 1 69 ? 7.654 9.029 1.127 1.00 95.56 69 LEU A O 1
ATOM 554 N N . PRO A 1 70 ? 9.351 10.236 0.297 1.00 95.94 70 PRO A N 1
ATOM 555 C CA . PRO A 1 70 ? 9.944 10.498 1.613 1.00 95.94 70 PRO A CA 1
ATOM 556 C C . PRO A 1 70 ? 8.982 11.185 2.591 1.00 95.94 70 PRO A C 1
ATOM 558 O O . PRO A 1 70 ? 8.850 10.764 3.742 1.00 95.94 70 PRO A O 1
ATOM 561 N N . ALA A 1 71 ? 8.250 12.205 2.128 1.00 94.62 71 ALA A N 1
ATOM 562 C CA . ALA A 1 71 ? 7.259 12.902 2.947 1.00 94.62 71 ALA A CA 1
ATOM 563 C C . ALA A 1 71 ? 6.089 11.981 3.329 1.00 94.62 71 ALA A C 1
ATOM 565 O O . ALA A 1 71 ? 5.599 12.026 4.460 1.00 94.62 71 ALA A O 1
ATOM 566 N N . THR A 1 72 ? 5.678 11.111 2.403 1.00 94.75 72 THR A N 1
ATOM 567 C CA . THR A 1 72 ? 4.652 10.093 2.646 1.00 94.75 72 THR A CA 1
ATOM 568 C C . THR A 1 72 ? 5.110 9.116 3.728 1.00 94.75 72 THR A C 1
ATOM 570 O O . THR A 1 72 ? 4.416 8.953 4.731 1.00 94.75 72 THR A O 1
ATOM 573 N N . LEU A 1 73 ? 6.304 8.533 3.593 1.00 96.00 73 LEU A N 1
ATOM 574 C CA . LEU A 1 73 ? 6.889 7.628 4.587 1.00 96.00 73 LEU A CA 1
ATOM 575 C C . LEU A 1 73 ? 6.971 8.282 5.973 1.00 96.00 73 LEU A C 1
ATOM 577 O O . LEU A 1 73 ? 6.568 7.669 6.960 1.00 96.00 73 LEU A O 1
ATOM 581 N N . ALA A 1 74 ? 7.424 9.536 6.057 1.00 95.25 74 ALA A N 1
ATOM 582 C CA . ALA A 1 74 ? 7.511 10.271 7.318 1.00 95.25 74 ALA A CA 1
ATOM 583 C C . ALA A 1 74 ? 6.131 10.505 7.962 1.00 95.25 74 ALA A C 1
ATOM 585 O O . ALA A 1 74 ? 5.954 10.278 9.163 1.00 95.25 74 ALA A O 1
ATOM 586 N N . GLY A 1 75 ? 5.135 10.916 7.169 1.00 93.88 75 GLY A N 1
ATOM 587 C CA . GLY A 1 75 ? 3.764 11.113 7.643 1.00 93.88 75 GLY A CA 1
ATOM 588 C C . GLY A 1 75 ? 3.147 9.820 8.179 1.00 93.88 75 GLY A C 1
ATOM 589 O O . GLY A 1 75 ? 2.567 9.812 9.268 1.00 93.88 75 GLY A O 1
ATOM 590 N N . TRP A 1 76 ? 3.332 8.717 7.454 1.00 94.88 76 TRP A N 1
ATOM 591 C CA . TRP A 1 76 ? 2.869 7.396 7.870 1.00 94.88 76 TRP A CA 1
ATOM 592 C C . TRP A 1 76 ? 3.579 6.895 9.122 1.00 94.88 76 TRP A C 1
ATOM 594 O O . TRP A 1 76 ? 2.904 6.438 10.038 1.00 94.88 76 TRP A O 1
ATOM 604 N N . ARG A 1 77 ? 4.907 7.032 9.216 1.00 94.75 77 ARG A N 1
ATOM 605 C CA . ARG A 1 77 ? 5.681 6.607 10.395 1.00 94.75 77 ARG A CA 1
ATOM 606 C C . ARG A 1 77 ? 5.164 7.247 11.683 1.00 94.75 77 ARG A C 1
ATOM 608 O O . ARG A 1 77 ? 5.142 6.595 12.720 1.00 94.75 77 ARG A O 1
ATOM 615 N N . ARG A 1 78 ? 4.724 8.507 11.609 1.00 93.00 78 ARG A N 1
ATOM 616 C CA . ARG A 1 78 ? 4.154 9.235 12.748 1.00 93.00 78 ARG A CA 1
ATOM 617 C C . ARG A 1 78 ? 2.718 8.811 13.076 1.00 93.00 78 ARG A C 1
ATOM 619 O O . ARG A 1 78 ? 2.396 8.661 14.247 1.00 93.00 78 ARG A O 1
ATOM 626 N N . ALA A 1 79 ? 1.854 8.661 12.072 1.00 92.00 79 ALA A N 1
ATOM 627 C CA . ALA A 1 79 ? 0.417 8.447 12.285 1.00 92.00 79 ALA A CA 1
ATOM 628 C C . ALA A 1 79 ? 0.028 6.972 12.492 1.00 92.00 79 ALA A C 1
ATOM 630 O O . ALA A 1 79 ? -0.952 6.669 13.174 1.00 92.00 79 ALA A O 1
ATOM 631 N N . LEU A 1 80 ? 0.788 6.044 11.903 1.00 92.69 80 LEU A N 1
ATOM 632 C CA . LEU A 1 80 ? 0.438 4.627 11.878 1.00 92.69 80 LEU A CA 1
ATOM 633 C C . LEU A 1 80 ? 0.315 3.990 13.275 1.00 92.69 80 LEU A C 1
ATOM 635 O O . LEU A 1 80 ? -0.654 3.258 13.460 1.00 92.69 80 LEU A O 1
ATOM 639 N N . PRO A 1 81 ? 1.186 4.265 14.271 1.00 92.81 81 PRO A N 1
ATOM 640 C CA . PRO A 1 81 ? 1.071 3.634 15.590 1.00 92.81 81 PRO A CA 1
ATOM 641 C C . PRO A 1 81 ? -0.259 3.907 16.302 1.00 92.81 81 PRO A C 1
ATOM 643 O O . PRO A 1 81 ? -0.797 3.015 16.951 1.00 92.81 81 PRO A O 1
ATOM 646 N N . ALA A 1 82 ? -0.805 5.120 16.170 1.00 92.25 82 ALA A N 1
ATOM 647 C CA . ALA A 1 82 ? -2.098 5.471 16.753 1.00 92.25 82 ALA A CA 1
ATOM 648 C C . ALA A 1 82 ? -3.247 4.806 15.985 1.00 92.25 82 ALA A C 1
ATOM 650 O O . ALA A 1 82 ? -4.120 4.193 16.595 1.00 92.25 82 ALA A O 1
ATOM 651 N N . ARG A 1 83 ? -3.206 4.846 14.644 1.00 92.00 83 ARG A N 1
ATOM 652 C CA . ARG A 1 83 ? -4.216 4.191 13.803 1.00 92.00 83 ARG A CA 1
ATOM 653 C C . ARG A 1 83 ? -4.263 2.679 14.018 1.00 92.00 83 ARG A C 1
ATOM 655 O O . ARG A 1 83 ? -5.353 2.136 14.112 1.00 92.00 83 ARG A O 1
ATOM 662 N N . HIS A 1 84 ? -3.113 2.016 14.124 1.00 90.94 84 HIS A N 1
ATOM 663 C CA . HIS A 1 84 ? -3.020 0.555 14.223 1.00 90.94 84 HIS A CA 1
ATOM 664 C C . HIS A 1 84 ? -3.691 -0.018 15.484 1.00 90.94 84 HIS A C 1
ATOM 666 O O . HIS A 1 84 ? -3.989 -1.204 15.528 1.00 90.94 84 HIS A O 1
ATOM 672 N N . ARG A 1 85 ? -3.954 0.816 16.501 1.00 90.62 85 ARG A N 1
ATOM 673 C CA . ARG A 1 85 ? -4.731 0.431 17.692 1.00 90.62 85 ARG A CA 1
ATOM 674 C C . ARG A 1 85 ? -6.239 0.377 17.441 1.00 90.62 85 ARG A C 1
ATOM 676 O O . ARG A 1 85 ? -6.942 -0.282 18.192 1.00 90.62 85 ARG A O 1
ATOM 683 N N . VAL A 1 86 ? -6.717 1.102 16.432 1.00 90.38 86 VAL A N 1
ATOM 684 C CA . VAL A 1 86 ? -8.137 1.210 16.063 1.00 90.38 86 VAL A CA 1
ATOM 685 C C . VAL A 1 86 ? -8.442 0.324 14.858 1.00 90.38 86 VAL A C 1
ATOM 687 O O . VAL A 1 86 ? -9.428 -0.396 14.853 1.00 90.38 86 VAL A O 1
ATOM 690 N N . ASP A 1 87 ? -7.583 0.384 13.844 1.00 89.50 87 ASP A N 1
ATOM 691 C CA . ASP A 1 87 ? -7.713 -0.306 12.562 1.00 89.50 87 ASP A CA 1
ATOM 692 C C . ASP A 1 87 ? -6.330 -0.868 12.179 1.00 89.50 87 ASP A C 1
ATOM 694 O O . ASP A 1 87 ? -5.459 -0.112 11.716 1.00 89.50 87 ASP A O 1
ATOM 698 N N . PRO A 1 88 ? -6.059 -2.156 12.465 1.00 87.50 88 PRO A N 1
ATOM 699 C CA . PRO A 1 88 ? -4.773 -2.780 12.182 1.00 87.50 88 PRO A CA 1
ATOM 700 C C . PRO A 1 88 ? -4.489 -2.935 10.678 1.00 87.50 88 PRO A C 1
ATOM 702 O O . PRO A 1 88 ? -5.082 -3.744 9.974 1.00 87.50 88 PRO A O 1
ATOM 705 N N . LEU A 1 89 ? -3.491 -2.196 10.189 1.00 90.25 89 LEU A N 1
ATOM 706 C CA . LEU A 1 89 ? -2.949 -2.340 8.832 1.00 90.25 89 LEU A CA 1
ATOM 707 C C . LEU A 1 89 ? -2.394 -3.752 8.558 1.00 90.25 89 LEU A C 1
ATOM 709 O O . LEU A 1 89 ? -1.534 -4.221 9.305 1.00 90.25 89 LEU A O 1
ATOM 713 N N . THR A 1 90 ? -2.760 -4.348 7.416 1.00 92.38 90 THR A N 1
ATOM 714 C CA . THR A 1 90 ? -2.149 -5.600 6.922 1.00 92.38 90 THR A CA 1
ATOM 715 C C . THR A 1 90 ? -1.015 -5.360 5.928 1.00 92.38 90 THR A C 1
ATOM 717 O O . THR A 1 90 ? 0.040 -5.978 6.049 1.00 92.38 90 THR A O 1
ATOM 720 N N . VAL A 1 91 ? -1.209 -4.480 4.938 1.00 94.81 91 VAL A N 1
ATOM 721 C CA . VAL A 1 91 ? -0.200 -4.214 3.896 1.00 94.81 91 VAL A CA 1
ATOM 722 C C . VAL A 1 91 ? -0.144 -2.729 3.578 1.00 94.81 91 VAL A C 1
ATOM 724 O O . VAL A 1 91 ? -1.164 -2.140 3.229 1.00 94.81 91 VAL A O 1
ATOM 727 N N . VAL A 1 92 ? 1.052 -2.142 3.607 1.00 96.44 92 VAL A N 1
ATOM 728 C CA . VAL A 1 92 ? 1.356 -0.885 2.911 1.00 96.44 92 VAL A CA 1
ATOM 729 C C . VAL A 1 92 ? 2.716 -0.997 2.235 1.00 96.44 92 VAL A C 1
ATOM 731 O O . VAL A 1 92 ? 3.700 -1.428 2.840 1.00 96.44 92 VAL A O 1
ATOM 734 N N . MET A 1 93 ? 2.754 -0.633 0.962 1.00 97.00 93 MET A N 1
ATOM 735 C CA . MET A 1 93 ? 3.920 -0.802 0.106 1.00 97.00 93 MET A CA 1
ATOM 736 C C . MET A 1 93 ? 3.967 0.294 -0.958 1.00 97.00 93 MET A C 1
ATOM 738 O O . MET A 1 93 ? 2.932 0.858 -1.313 1.00 97.00 93 MET A O 1
ATOM 742 N N . TYR A 1 94 ? 5.158 0.611 -1.459 1.00 97.75 94 TYR A N 1
ATOM 743 C CA . TYR A 1 94 ? 5.355 1.539 -2.573 1.00 97.75 94 TYR A CA 1
ATOM 744 C C . TYR A 1 94 ? 5.850 0.789 -3.807 1.00 97.75 94 TYR A C 1
ATOM 746 O O . TYR A 1 94 ? 6.542 -0.225 -3.691 1.00 97.75 94 TYR A O 1
ATOM 754 N N . ALA A 1 95 ? 5.434 1.249 -4.985 1.00 97.31 95 ALA A N 1
ATOM 755 C CA . ALA A 1 95 ? 5.794 0.610 -6.244 1.00 97.31 95 ALA A CA 1
ATOM 756 C C . ALA A 1 95 ? 7.290 0.781 -6.541 1.00 97.31 95 ALA A C 1
ATOM 758 O O . ALA A 1 95 ? 7.846 1.859 -6.345 1.00 97.31 95 ALA A O 1
ATOM 759 N N . LEU A 1 96 ? 7.919 -0.296 -7.013 1.00 96.44 96 LEU A N 1
ATOM 760 C CA . LEU A 1 96 ? 9.275 -0.283 -7.576 1.00 96.44 96 LEU A CA 1
ATOM 761 C C . LEU A 1 96 ? 9.245 -0.207 -9.108 1.00 96.44 96 LEU A C 1
ATOM 763 O O . LEU A 1 96 ? 10.219 0.205 -9.729 1.00 96.44 96 LEU A O 1
ATOM 767 N N . ASP A 1 97 ? 8.115 -0.595 -9.702 1.00 94.44 97 ASP A N 1
ATOM 768 C CA . ASP A 1 97 ? 7.873 -0.549 -11.138 1.00 94.44 97 ASP A CA 1
ATOM 769 C C . ASP A 1 97 ? 6.838 0.536 -11.470 1.00 94.44 97 ASP A C 1
ATOM 771 O O . ASP A 1 97 ? 5.789 0.629 -10.825 1.00 94.44 97 ASP A O 1
ATOM 775 N N . GLY A 1 98 ? 7.062 1.272 -12.560 1.00 92.44 98 GLY A N 1
ATOM 776 C CA . GLY A 1 98 ? 6.089 2.230 -13.086 1.00 92.44 98 GLY A CA 1
ATOM 777 C C . GLY A 1 98 ? 6.021 3.540 -12.285 1.00 92.44 98 GLY A C 1
ATOM 778 O O . GLY A 1 98 ? 7.034 3.969 -11.738 1.00 92.44 98 GLY A O 1
ATOM 779 N N . PRO A 1 99 ? 4.866 4.235 -12.276 1.00 94.00 99 PRO A N 1
ATOM 780 C CA . PRO A 1 99 ? 4.746 5.539 -11.629 1.00 94.00 99 PRO A CA 1
ATOM 781 C C . PRO A 1 99 ? 4.816 5.441 -10.100 1.00 94.00 99 PRO A C 1
ATOM 783 O O . PRO A 1 99 ? 4.305 4.486 -9.510 1.00 94.00 99 PRO A O 1
ATOM 786 N N . ASP A 1 100 ? 5.359 6.486 -9.464 1.00 94.31 100 ASP A N 1
ATOM 787 C CA . ASP A 1 100 ? 5.391 6.618 -8.006 1.00 94.31 100 ASP A CA 1
ATOM 788 C C . ASP A 1 100 ? 3.976 6.507 -7.430 1.00 94.31 100 ASP A C 1
ATOM 790 O O . ASP A 1 100 ? 3.112 7.361 -7.653 1.00 94.31 100 ASP A O 1
ATOM 794 N N . ARG A 1 101 ? 3.739 5.453 -6.653 1.00 96.38 101 ARG A N 1
ATOM 795 C CA . ARG A 1 101 ? 2.466 5.218 -5.972 1.00 96.38 101 ARG A CA 1
ATOM 796 C C . ARG A 1 101 ? 2.640 4.326 -4.755 1.00 96.38 101 ARG A C 1
ATOM 798 O O . ARG A 1 101 ? 3.624 3.591 -4.639 1.00 96.38 101 ARG A O 1
ATOM 805 N N . ILE A 1 102 ? 1.653 4.365 -3.873 1.00 97.50 102 ILE A N 1
ATOM 806 C CA . ILE A 1 102 ? 1.538 3.454 -2.737 1.00 97.50 102 ILE A CA 1
ATOM 807 C C . ILE A 1 102 ? 0.274 2.617 -2.863 1.00 97.50 102 ILE A C 1
ATOM 809 O O . ILE A 1 102 ? -0.772 3.121 -3.266 1.00 97.50 102 ILE A O 1
ATOM 813 N N . VAL A 1 103 ? 0.367 1.355 -2.461 1.00 96.88 103 VAL A N 1
ATOM 814 C CA . VAL A 1 103 ? -0.783 0.470 -2.304 1.00 96.88 103 VAL A CA 1
ATOM 815 C C . VAL A 1 103 ? -0.916 0.105 -0.838 1.00 96.88 103 VAL A C 1
ATOM 817 O O . VAL A 1 103 ? 0.064 -0.226 -0.169 1.00 96.88 103 VAL A O 1
ATOM 820 N N . GLN A 1 104 ? -2.144 0.163 -0.340 1.00 95.44 104 GLN A N 1
ATOM 821 C CA . GLN A 1 104 ? -2.494 -0.232 1.016 1.00 95.44 104 GLN A CA 1
ATOM 822 C C . GLN A 1 104 ? -3.703 -1.169 0.992 1.00 95.44 104 GLN A C 1
ATOM 824 O O . GLN A 1 104 ? -4.633 -0.956 0.213 1.00 95.44 104 GLN A O 1
ATOM 829 N N . ILE A 1 105 ? -3.693 -2.183 1.855 1.00 95.00 105 ILE A N 1
ATOM 830 C CA . ILE A 1 105 ? -4.756 -3.186 1.973 1.00 95.00 105 ILE A CA 1
ATOM 831 C C . ILE A 1 105 ? -5.207 -3.246 3.430 1.00 95.00 105 ILE A C 1
ATOM 833 O O . ILE A 1 105 ? -4.381 -3.444 4.328 1.00 95.00 105 ILE A O 1
ATOM 837 N N . TRP A 1 106 ? -6.512 -3.067 3.632 1.00 94.75 106 TRP A N 1
ATOM 838 C CA . TRP A 1 106 ? -7.171 -3.042 4.938 1.00 94.75 106 TRP A CA 1
ATOM 839 C C . TRP A 1 106 ? -8.290 -4.074 4.955 1.00 94.75 106 TRP A C 1
ATOM 841 O O . TRP A 1 106 ? -9.210 -3.953 4.141 1.00 94.75 106 TRP A O 1
ATOM 851 N N . PRO A 1 107 ? -8.212 -5.091 5.814 1.00 94.81 107 PRO A N 1
ATOM 852 C CA . PRO A 1 107 ? -9.306 -6.017 6.003 1.00 94.81 107 PRO A CA 1
ATOM 853 C C . PRO A 1 107 ? -10.333 -5.464 6.996 1.00 94.81 107 PRO A C 1
ATOM 855 O O . PRO A 1 107 ? -9.983 -4.722 7.909 1.00 94.81 107 PRO A O 1
ATOM 858 N N . PHE A 1 108 ? -11.588 -5.858 6.815 1.00 95.12 108 PHE A N 1
ATOM 859 C CA . PHE A 1 108 ? -12.700 -5.565 7.708 1.00 95.12 108 PHE A CA 1
ATOM 860 C C . PHE A 1 108 ? -13.622 -6.783 7.794 1.00 95.12 108 PHE A C 1
ATOM 862 O O . PHE A 1 108 ? -13.802 -7.525 6.821 1.00 95.12 108 PHE A O 1
ATOM 869 N N . GLU A 1 109 ? -14.277 -6.936 8.936 1.00 94.69 109 GLU A N 1
ATOM 870 C CA . GLU A 1 109 ? -15.319 -7.932 9.160 1.00 94.69 109 GLU A CA 1
ATOM 871 C C . GLU A 1 109 ? -16.586 -7.591 8.363 1.00 94.69 109 GLU A C 1
ATOM 873 O O . GLU A 1 109 ? -17.293 -8.471 7.874 1.00 94.69 109 GLU A O 1
ATOM 878 N N . SER A 1 110 ? -16.874 -6.299 8.172 1.00 96.31 110 SER A N 1
ATOM 879 C CA . SER A 1 110 ? -18.022 -5.840 7.384 1.00 96.31 110 SER A CA 1
ATOM 880 C C . SER A 1 110 ? -17.838 -4.433 6.804 1.00 96.31 110 SER A C 1
ATOM 882 O O . SER A 1 110 ? -16.949 -3.670 7.191 1.00 96.31 110 SER A O 1
ATOM 884 N N . LEU A 1 111 ? -18.718 -4.053 5.870 1.00 96.31 111 LEU A N 1
ATOM 885 C CA . LEU A 1 111 ? -18.768 -2.682 5.352 1.00 96.31 111 LEU A CA 1
ATOM 886 C C . LEU A 1 111 ? -19.185 -1.664 6.426 1.00 96.31 111 LEU A C 1
ATOM 888 O O . LEU A 1 111 ? -18.702 -0.530 6.395 1.00 96.31 111 LEU A O 1
ATOM 892 N N . ASP A 1 112 ? -20.030 -2.061 7.379 1.00 97.12 112 ASP A N 1
ATOM 893 C CA . ASP A 1 112 ? -20.476 -1.190 8.471 1.00 97.12 112 ASP A CA 1
ATOM 894 C C . ASP A 1 112 ? -19.335 -0.899 9.447 1.00 97.12 112 ASP A C 1
ATOM 896 O O . ASP A 1 112 ? -19.098 0.262 9.795 1.00 97.12 112 ASP A O 1
ATOM 900 N N . GLU A 1 113 ? -18.559 -1.925 9.812 1.00 95.81 113 GLU A N 1
ATOM 901 C CA . GLU A 1 113 ? -17.346 -1.764 10.619 1.00 95.81 113 GLU A CA 1
ATOM 902 C C . GLU A 1 113 ? -16.365 -0.806 9.937 1.00 95.81 113 GLU A C 1
ATOM 904 O O . GLU A 1 113 ? -15.897 0.157 10.553 1.00 95.81 113 GLU A O 1
ATOM 909 N N . ARG A 1 114 ? -16.117 -0.998 8.634 1.00 94.75 114 ARG A N 1
ATOM 910 C CA . ARG A 1 114 ? -15.275 -0.092 7.846 1.00 94.75 114 ARG A CA 1
ATOM 911 C C . ARG A 1 114 ? -15.734 1.362 7.981 1.00 94.75 114 ARG A C 1
ATOM 913 O O . ARG A 1 114 ? -14.904 2.260 8.148 1.00 94.75 114 ARG A O 1
ATOM 920 N N . VAL A 1 115 ? -17.033 1.629 7.845 1.00 95.50 115 VAL A N 1
ATOM 921 C CA . VAL A 1 115 ? -17.577 2.994 7.940 1.00 95.50 115 VAL A CA 1
ATOM 922 C C . VAL A 1 115 ? -17.396 3.552 9.353 1.00 95.50 115 VAL A C 1
ATOM 924 O O . VAL A 1 115 ? -16.945 4.693 9.495 1.00 95.50 115 VAL A O 1
ATOM 927 N N . ALA A 1 116 ? -17.690 2.753 10.380 1.00 95.50 116 ALA A N 1
ATOM 928 C CA . ALA A 1 116 ? -17.557 3.144 11.779 1.00 95.50 116 ALA A CA 1
ATOM 929 C C . ALA A 1 116 ? -16.103 3.493 12.143 1.00 95.50 116 ALA A C 1
ATOM 931 O O . ALA A 1 116 ? -15.842 4.612 12.589 1.00 95.50 116 ALA A O 1
ATOM 932 N N . LEU A 1 117 ? -15.142 2.605 11.860 1.00 94.81 117 LEU A N 1
ATOM 933 C CA . LEU A 1 117 ? -13.720 2.819 12.161 1.00 94.81 117 LEU A CA 1
ATOM 934 C C . LEU A 1 117 ? -13.164 4.058 11.453 1.00 94.81 117 LEU A C 1
ATOM 936 O O . LEU A 1 117 ? -12.457 4.871 12.053 1.00 94.81 117 LEU A O 1
ATOM 940 N N . ARG A 1 118 ? -13.519 4.256 10.178 1.00 92.19 118 ARG A N 1
ATOM 941 C CA . ARG A 1 118 ? -13.089 5.438 9.417 1.00 92.19 118 ARG A CA 1
ATOM 942 C C . ARG A 1 118 ? -13.644 6.737 9.990 1.00 92.19 118 ARG A C 1
ATOM 944 O O . ARG A 1 118 ? -12.933 7.741 9.977 1.00 92.19 118 ARG A O 1
ATOM 951 N N . ARG A 1 119 ? -14.894 6.731 10.465 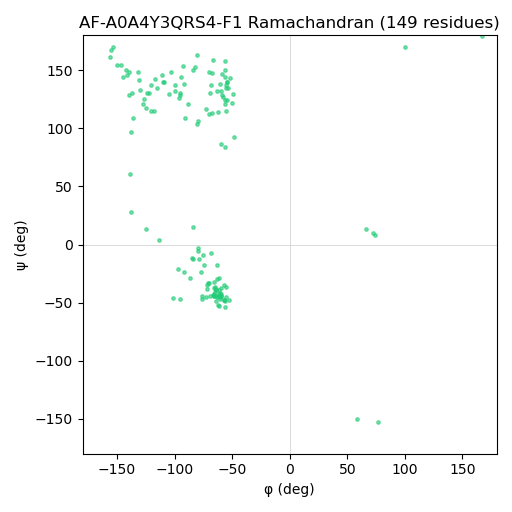1.00 92.94 119 ARG A N 1
ATOM 952 C CA . ARG A 1 119 ? -15.506 7.890 11.123 1.00 92.94 119 ARG A CA 1
ATOM 953 C C . ARG A 1 119 ? -14.769 8.219 12.418 1.00 92.94 119 ARG A C 1
ATOM 955 O O . ARG A 1 119 ? -14.375 9.368 12.582 1.00 92.94 119 ARG A O 1
ATOM 962 N N . THR A 1 120 ? -14.525 7.222 13.266 1.00 92.44 120 THR A N 1
ATOM 963 C CA . THR A 1 120 ? -13.777 7.375 14.524 1.00 92.44 120 THR A CA 1
ATOM 964 C C . THR A 1 120 ? -12.389 7.962 14.277 1.00 92.44 120 THR A C 1
ATOM 966 O O . THR A 1 120 ? -12.070 9.029 14.790 1.00 92.44 120 THR A O 1
ATOM 969 N N . LEU A 1 121 ? -11.603 7.353 13.383 1.00 90.88 121 LEU A N 1
ATOM 970 C CA . LEU A 1 121 ? -10.251 7.819 13.052 1.00 90.88 121 LEU A CA 1
ATOM 971 C C . LEU A 1 121 ? -10.200 9.273 12.560 1.00 90.88 121 LEU A C 1
ATOM 973 O O . LEU A 1 121 ? -9.217 9.973 12.813 1.00 90.88 121 LEU A O 1
ATOM 977 N N . TYR A 1 122 ? -11.230 9.708 11.830 1.00 90.00 122 TYR A N 1
ATOM 978 C CA . TYR A 1 122 ? -11.340 11.080 11.342 1.00 90.00 122 TYR A CA 1
ATOM 979 C C . TYR A 1 122 ? -11.750 12.051 12.453 1.00 90.00 122 TYR A C 1
ATOM 981 O O . TYR A 1 122 ? -11.141 13.110 12.591 1.00 90.00 122 TYR A O 1
ATOM 989 N N . THR A 1 123 ? -12.766 11.697 13.246 1.00 90.56 123 THR A N 1
ATOM 990 C CA . THR A 1 123 ? -13.251 12.516 14.365 1.00 90.56 123 THR A CA 1
ATOM 991 C C . THR A 1 123 ? -12.169 12.724 15.422 1.00 90.56 123 THR A C 1
ATOM 993 O O . THR A 1 123 ? -12.006 13.844 15.901 1.00 90.56 123 THR A O 1
ATOM 996 N N . ASP A 1 124 ? -11.374 11.694 15.701 1.00 88.81 124 ASP A N 1
ATOM 997 C CA . ASP A 1 124 ? -10.297 11.741 16.694 1.00 88.81 124 ASP A CA 1
ATOM 998 C C . ASP A 1 124 ? -9.025 12.427 16.164 1.00 88.81 124 ASP A C 1
ATOM 1000 O O . ASP A 1 124 ? -8.031 12.554 16.878 1.00 88.81 124 ASP A O 1
ATOM 1004 N N . GLY A 1 125 ? -9.008 12.839 14.890 1.00 86.56 125 GLY A N 1
ATOM 1005 C CA . GLY A 1 125 ? -7.846 13.472 14.260 1.00 86.56 125 GLY A CA 1
ATOM 1006 C C . GLY A 1 125 ? -6.629 12.550 14.114 1.00 86.56 125 GLY A C 1
ATOM 1007 O O . GLY A 1 125 ? -5.533 13.021 13.809 1.00 86.56 125 GLY A O 1
ATOM 1008 N N . VAL A 1 126 ? -6.806 11.239 14.307 1.00 87.12 126 VAL A N 1
ATOM 1009 C CA . VAL A 1 126 ? -5.747 10.224 14.185 1.00 87.12 126 VAL A CA 1
ATOM 1010 C C . VAL A 1 126 ? -5.343 10.028 12.722 1.00 87.12 126 VAL A C 1
ATOM 1012 O O . VAL A 1 126 ? -4.181 9.745 12.420 1.00 87.12 126 VAL A O 1
ATOM 1015 N N . TRP A 1 127 ? -6.297 10.169 11.795 1.00 86.06 127 TRP A N 1
ATOM 1016 C CA . TRP A 1 127 ? -6.079 9.961 10.363 1.00 86.06 127 TRP A CA 1
ATOM 1017 C C . TRP A 1 127 ? -6.912 10.933 9.507 1.00 86.06 127 TRP A C 1
ATOM 1019 O O . TRP A 1 127 ? -8.073 11.171 9.838 1.00 86.06 127 TRP A O 1
ATOM 1029 N N . PRO A 1 128 ? -6.413 11.431 8.352 1.00 81.31 128 PRO A N 1
ATOM 1030 C CA . PRO A 1 128 ? -5.156 11.105 7.660 1.00 81.31 128 PRO A CA 1
ATOM 1031 C C . PRO A 1 128 ? -3.901 11.793 8.215 1.00 81.31 128 PRO A C 1
ATOM 1033 O O . PRO A 1 128 ? -4.014 12.799 8.912 1.00 81.31 128 PRO A O 1
ATOM 1036 N N . PRO A 1 129 ? -2.689 11.298 7.871 1.00 78.19 129 PRO A N 1
ATOM 1037 C CA . PRO A 1 129 ? -1.462 12.025 8.128 1.00 78.19 129 PRO A CA 1
ATOM 1038 C C . PRO A 1 129 ? -1.560 13.404 7.471 1.00 78.19 129 PRO A C 1
ATOM 1040 O O . PRO A 1 129 ? -2.114 13.510 6.371 1.00 78.19 129 PRO A O 1
ATOM 1043 N N . PRO A 1 130 ? -0.992 14.449 8.091 1.00 67.88 130 PRO A N 1
ATOM 1044 C CA . PRO A 1 130 ? -0.879 15.754 7.463 1.00 67.88 130 PRO A CA 1
ATOM 1045 C C . PRO A 1 130 ? -0.267 15.606 6.072 1.00 67.88 130 PRO A C 1
ATOM 1047 O O . PRO A 1 130 ? 0.839 15.076 5.933 1.00 67.88 130 PRO A O 1
ATOM 1050 N N . ALA A 1 131 ? -0.990 16.055 5.046 1.00 57.62 131 ALA A N 1
ATOM 1051 C CA . ALA A 1 131 ? -0.428 16.131 3.709 1.00 57.62 131 ALA A CA 1
ATOM 1052 C C . ALA A 1 131 ? 0.781 17.084 3.747 1.00 57.62 131 ALA A C 1
ATOM 1054 O O . ALA A 1 131 ? 0.701 18.131 4.403 1.00 57.62 131 ALA A O 1
ATOM 1055 N N . PRO A 1 132 ? 1.901 16.768 3.070 1.00 47.09 132 PRO A N 1
ATOM 1056 C CA . PRO A 1 132 ? 2.958 17.754 2.889 1.00 47.09 132 PRO A CA 1
ATOM 1057 C C . PRO A 1 132 ? 2.350 19.006 2.246 1.00 47.09 132 PRO A C 1
ATOM 1059 O O . PRO A 1 132 ? 1.489 18.876 1.372 1.00 47.09 132 PRO A O 1
ATOM 1062 N N . ARG A 1 133 ? 2.772 20.204 2.695 1.00 40.00 133 ARG A N 1
ATOM 1063 C CA . ARG A 1 133 ? 2.355 21.514 2.154 1.00 40.00 133 ARG A CA 1
ATOM 1064 C C . ARG A 1 133 ? 2.655 21.576 0.653 1.00 40.00 133 ARG A C 1
ATOM 1066 O O . ARG A 1 133 ? 3.668 22.096 0.214 1.00 40.00 133 ARG A O 1
ATOM 1073 N N . THR A 1 134 ? 1.739 21.039 -0.123 1.00 38.00 134 THR A N 1
ATOM 1074 C CA . THR A 1 134 ? 1.563 21.242 -1.549 1.00 38.00 134 THR A CA 1
ATOM 1075 C C . THR A 1 134 ? 0.161 21.804 -1.670 1.00 38.00 134 THR A C 1
ATOM 1077 O O . THR A 1 134 ? -0.731 21.403 -0.921 1.00 38.00 134 THR A O 1
ATOM 1080 N N . THR A 1 135 ? 0.002 22.818 -2.511 1.00 35.62 135 THR A N 1
ATOM 1081 C CA . THR A 1 135 ? -1.239 23.558 -2.744 1.00 35.62 135 THR A CA 1
ATOM 1082 C C . THR A 1 135 ? -2.402 22.597 -2.983 1.00 35.62 135 THR A C 1
ATOM 1084 O O . THR A 1 135 ? -2.646 22.125 -4.089 1.00 35.62 135 THR A O 1
ATOM 1087 N N . SER A 1 136 ? -3.115 22.261 -1.910 1.00 33.88 136 SER A N 1
ATOM 1088 C CA . SER A 1 136 ? -4.355 21.517 -2.002 1.00 33.88 136 SER A CA 1
ATOM 1089 C C . SER A 1 136 ? -5.418 22.533 -2.371 1.00 33.88 136 SER A C 1
ATOM 1091 O O . SER A 1 136 ? -5.848 23.331 -1.535 1.00 33.88 136 SER A O 1
ATOM 1093 N N . SER A 1 137 ? -5.824 22.521 -3.639 1.00 34.84 137 SER A N 1
ATOM 1094 C CA . SER A 1 137 ? -7.173 22.917 -4.009 1.00 34.84 137 SER A CA 1
ATOM 1095 C C . SER A 1 137 ? -8.122 21.973 -3.275 1.00 34.84 137 SER A C 1
ATOM 1097 O O . SER A 1 137 ? -8.518 20.913 -3.753 1.00 34.84 137 SER A O 1
ATOM 1099 N N . LYS A 1 138 ? -8.457 22.348 -2.043 1.00 32.72 138 LYS A N 1
ATOM 1100 C CA . LYS A 1 138 ? -9.618 21.806 -1.358 1.00 32.72 138 LYS A CA 1
ATOM 1101 C C . LYS A 1 138 ? -10.805 22.047 -2.300 1.00 32.72 138 LYS A C 1
ATOM 1103 O O . LYS A 1 138 ? -10.989 23.201 -2.696 1.00 32.72 138 LYS A O 1
ATOM 1108 N N . PRO A 1 139 ? -11.585 21.027 -2.697 1.00 38.22 139 PRO A N 1
ATOM 1109 C CA . PRO A 1 139 ? -12.820 21.300 -3.415 1.00 38.22 139 PRO A CA 1
ATOM 1110 C C . PRO A 1 139 ? -13.659 22.246 -2.540 1.00 38.22 139 PRO A C 1
ATOM 1112 O O . PRO A 1 139 ? -13.696 22.057 -1.314 1.00 38.22 139 PRO A O 1
ATOM 1115 N N . PRO A 1 140 ? -14.249 23.308 -3.117 1.00 40.81 140 PRO A N 1
ATOM 1116 C CA . PRO A 1 140 ? -15.030 24.257 -2.342 1.00 40.81 140 PRO A CA 1
ATOM 1117 C C . PRO A 1 140 ? -16.129 23.499 -1.595 1.00 40.81 140 PRO A C 1
ATOM 1119 O O . PRO A 1 140 ? -16.755 22.587 -2.137 1.00 40.81 140 PRO A O 1
ATOM 1122 N N . ARG A 1 141 ? -16.339 23.857 -0.320 1.00 44.34 141 ARG A N 1
ATOM 1123 C CA . ARG A 1 141 ? -17.525 23.400 0.413 1.00 44.34 141 ARG A CA 1
ATOM 1124 C C . ARG A 1 141 ? -18.745 23.774 -0.439 1.00 44.34 141 ARG A C 1
ATOM 1126 O O . ARG A 1 141 ? -18.768 24.906 -0.926 1.00 44.34 141 ARG A O 1
ATOM 1133 N N . PRO A 1 142 ? -19.727 22.879 -0.632 1.00 44.75 142 PRO A N 1
ATOM 1134 C CA . PRO A 1 142 ? -20.954 23.265 -1.306 1.00 44.75 142 PRO A CA 1
ATOM 1135 C C . PRO A 1 142 ? -21.555 24.452 -0.550 1.00 44.75 142 PRO A C 1
ATOM 1137 O O . PRO A 1 142 ? -21.718 24.394 0.673 1.00 44.75 142 PRO A O 1
ATOM 1140 N N . SER A 1 143 ? -21.798 25.548 -1.270 1.00 50.03 143 SER A N 1
ATOM 1141 C CA . SER A 1 143 ? -22.476 26.718 -0.724 1.00 50.03 143 SER A CA 1
ATOM 1142 C C . SER A 1 143 ? -23.818 26.282 -0.131 1.00 50.03 143 SER A C 1
ATOM 1144 O O . SER A 1 143 ? -24.485 25.434 -0.735 1.00 50.03 143 SER A O 1
ATOM 1146 N N . PRO A 1 144 ? -24.240 26.826 1.024 1.00 50.75 144 PRO A N 1
ATOM 1147 C CA . PRO A 1 144 ? -25.596 26.601 1.499 1.00 50.75 144 PRO A CA 1
ATOM 1148 C C . PRO A 1 144 ? -26.558 27.065 0.401 1.00 50.75 144 PRO A C 1
ATOM 1150 O O . PRO A 1 144 ? -26.479 28.203 -0.063 1.00 50.75 144 PRO A O 1
ATOM 1153 N N . GLY A 1 145 ? -27.398 26.143 -0.076 1.00 59.47 145 GLY A N 1
ATOM 1154 C CA . GLY A 1 145 ? -28.412 26.451 -1.077 1.00 59.47 145 GLY A CA 1
ATOM 1155 C C . GLY A 1 145 ? -29.323 27.579 -0.581 1.00 59.47 145 GLY A C 1
ATOM 1156 O O . GLY A 1 145 ? -29.509 27.717 0.632 1.00 59.47 145 GLY A O 1
ATOM 1157 N N . PRO A 1 146 ? -29.873 28.404 -1.486 1.00 59.78 146 PRO A N 1
ATOM 1158 C CA . PRO A 1 146 ? -30.729 29.511 -1.090 1.00 59.78 146 PRO A CA 1
ATOM 1159 C C . PRO A 1 146 ? -31.946 28.999 -0.301 1.00 59.78 146 PRO A C 1
ATOM 1161 O O . PRO A 1 146 ? -32.432 27.893 -0.570 1.00 59.78 146 PRO A O 1
ATOM 1164 N N . PRO A 1 147 ? -32.446 29.780 0.676 1.00 55.81 147 PRO A N 1
ATOM 1165 C CA . PRO A 1 147 ? -33.614 29.397 1.452 1.00 55.81 147 PRO A CA 1
ATOM 1166 C C . PRO A 1 147 ? -34.800 29.187 0.512 1.00 55.81 147 PRO A C 1
ATOM 1168 O O . PRO A 1 147 ? -35.107 30.036 -0.326 1.00 55.81 147 PRO A O 1
ATOM 1171 N N . ARG A 1 148 ? -35.456 28.030 0.641 1.00 55.09 148 ARG A N 1
ATOM 1172 C CA . ARG A 1 148 ? -36.690 27.736 -0.087 1.00 55.09 148 ARG A CA 1
ATOM 1173 C C . ARG A 1 148 ? -37.747 28.750 0.342 1.00 55.09 148 ARG A C 1
ATOM 1175 O O . ARG A 1 148 ? -38.169 28.750 1.495 1.00 55.09 148 ARG A O 1
ATOM 1182 N N . SER A 1 149 ? -38.170 29.607 -0.582 1.00 57.47 149 SER A N 1
ATOM 1183 C CA . SER A 1 149 ? -39.387 30.387 -0.412 1.00 57.47 149 SER A CA 1
ATOM 1184 C C . SER A 1 149 ? -40.572 29.430 -0.509 1.00 57.47 149 SER A C 1
ATOM 1186 O O . SER A 1 149 ? -40.835 28.838 -1.554 1.00 57.47 149 SER A O 1
ATOM 1188 N N . HIS A 1 150 ? -41.273 29.247 0.604 1.00 50.25 150 HIS A N 1
ATOM 1189 C CA . HIS A 1 150 ? -42.609 28.677 0.579 1.00 50.25 150 HIS A CA 1
ATOM 1190 C C . HIS A 1 150 ? -43.555 29.739 0.006 1.00 50.25 150 HIS A C 1
ATOM 1192 O O . HIS A 1 150 ? -43.688 30.826 0.571 1.00 50.25 150 HIS A O 1
ATOM 1198 N N . ARG A 1 151 ? -44.156 29.432 -1.142 1.00 47.06 151 ARG A N 1
ATOM 1199 C CA . ARG A 1 151 ? -45.463 29.951 -1.543 1.00 47.06 151 ARG A CA 1
ATOM 1200 C C . ARG A 1 151 ? -46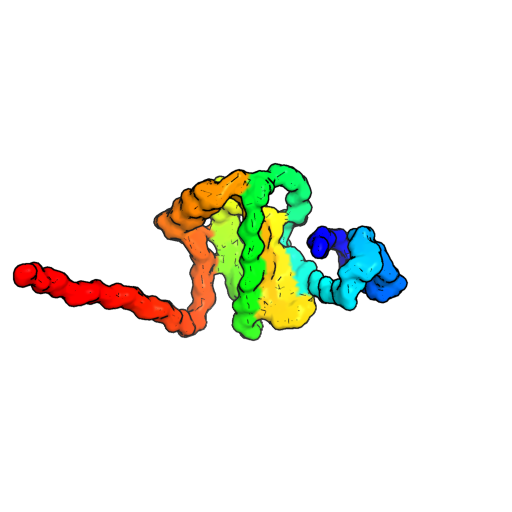.453 28.806 -1.450 1.00 47.06 151 ARG A C 1
ATOM 1202 O O . ARG A 1 151 ? -46.024 27.666 -1.742 1.00 47.06 151 ARG A O 1
#

pLDDT: mean 85.92, std 16.86, range [32.72, 97.81]

Solvent-accessible surface area (backbone atoms only — not comparable to full-atom values): 9672 Å² total; per-residue (Å²): 138,91,83,86,65,96,46,71,68,55,46,52,50,51,53,54,52,38,73,75,38,81,48,66,79,76,56,45,91,78,59,85,78,85,89,86,80,51,66,46,65,46,94,87,58,77,82,71,75,86,82,91,56,56,88,35,72,53,74,47,80,45,78,47,60,91,86,38,62,66,61,49,51,55,29,46,70,69,30,43,72,66,37,44,76,78,58,62,75,52,44,54,30,35,48,75,50,84,70,57,29,37,43,35,39,36,62,25,74,37,73,65,55,49,53,50,54,53,50,50,35,45,75,71,64,50,41,74,52,75,73,74,98,58,93,70,81,67,77,76,75,80,72,84,73,77,82,82,80,85,127

Organism: Streptomyces cacaoi (NCBI:txid1898)

Mean predicted aligned error: 8.67 Å

Radius of gyration: 20.33 Å; Cα contacts (8 Å, |Δi|>4): 147; chains: 1; bounding box: 62×53×40 Å

Nearest PDB structures (foldseek):
  4fvc-assembly6_F  TM=6.554E-01  e=1.961E-01  Bacillus spizizenii str. W23
  2pd1-assembly1_A  TM=5.754E-01  e=1.528E-01  Nitrosomonas europaea
  2od4-assembly1_B  TM=5.471E-01  e=1.350E+00  uncultured marine organism
  7d5t-assembly1_RT  TM=4.253E-01  e=3.655E+00  Saccharomyces cerevisiae S288C
  7d63-assembly1_RT  TM=4.143E-01  e=9.299E+00  Saccharomyces cerevisiae S288C

Secondary structure (DSSP, 8-state):
-----SSHHHHHHHHHHHHT-SSTTS-GGG--------EEE-TTSPPPPPS---SEEEEEEEEPPTT-HHHHHHHHHHHHHHHTTTS---EEEEESSSSSEEEEEEEES-HHHHHHHHHHHHHTT-SSPPPPSS---PPPPPPPPPP----

Sequence (151 aa):
MLRAFRDDAELARERMRARGSRHPFGAGEHLTDLTQQSFAPFPFVPPVRTGAFGPVYEVRDYHLRPGGLPATLAGWRRALPARHRVDPLTVVMYALDGPDRIVQIWPFESLDERVALRRTLYTDGVWPPPAPRTTSSKPPRPSPGPPRSHR

Foldseek 3Di:
DDDDDPDPVRVVVLVVQLVPDCQSPNPHPVDPDDDDWDWDFLPPDDPADDDDQADDKDKDKFFDDVVQVVVVSVLCVVLVVVLCVLFNWRGWIFTPDDGTIIIGMGGDNDPVSVVVSVVVCVVVVSDDRDRPPDDDPPPDDPDDPDDDDDD

InterPro domains:
  IPR011008 Dimeric alpha-beta barrel [SSF54909] (56-131)
  IPR012577 NIPSNAP [PF07978] (57-129)